Protein AF-A0A9D1TI22-F1 (afdb_monomer)

Mean predicted aligned error: 14.01 Å

Structure (mmCIF, N/CA/C/O backbone):
data_AF-A0A9D1TI22-F1
#
_entry.id   AF-A0A9D1TI22-F1
#
loop_
_atom_site.group_PDB
_atom_site.id
_atom_site.type_symbol
_atom_site.label_atom_id
_atom_site.label_alt_id
_atom_site.label_comp_id
_atom_site.label_asym_id
_atom_site.label_entity_id
_atom_site.label_seq_id
_atom_site.pdbx_PDB_ins_code
_atom_site.Cartn_x
_atom_site.Cartn_y
_atom_site.Cartn_z
_atom_site.occupancy
_atom_site.B_iso_or_equiv
_atom_site.auth_seq_id
_atom_site.auth_comp_id
_atom_site.auth_asym_id
_atom_site.auth_atom_id
_atom_site.pdbx_PDB_model_num
ATOM 1 N N . MET A 1 1 ? 11.996 44.081 -54.084 1.00 38.28 1 MET A N 1
ATOM 2 C CA . MET A 1 1 ? 12.222 42.680 -54.513 1.00 38.28 1 MET A CA 1
ATOM 3 C C . MET A 1 1 ? 13.025 41.945 -53.434 1.00 38.28 1 MET A C 1
ATOM 5 O O . MET A 1 1 ? 14.246 42.019 -53.449 1.00 38.28 1 MET A O 1
ATOM 9 N N . SER A 1 2 ? 12.374 41.296 -52.460 1.00 44.53 2 SER A N 1
ATOM 10 C CA . SER A 1 2 ? 13.060 40.531 -51.398 1.00 44.53 2 SER A CA 1
ATOM 11 C C . SER A 1 2 ? 13.063 39.041 -51.754 1.00 44.53 2 SER A C 1
ATOM 13 O O . SER A 1 2 ? 12.000 38.440 -51.900 1.00 44.53 2 SER A O 1
ATOM 15 N N . LYS A 1 3 ? 14.245 38.444 -51.963 1.00 48.47 3 LYS A N 1
ATOM 16 C CA . LYS A 1 3 ? 14.389 37.019 -52.307 1.00 48.47 3 LYS A CA 1
ATOM 17 C C . LYS A 1 3 ? 14.458 36.180 -51.024 1.00 48.47 3 LYS A C 1
ATOM 19 O O . LYS A 1 3 ? 15.442 36.231 -50.292 1.00 48.47 3 LYS A O 1
ATOM 24 N N . SER A 1 4 ? 13.411 35.392 -50.777 1.00 50.28 4 SER A N 1
ATOM 25 C CA . SER A 1 4 ? 13.316 34.430 -49.669 1.00 50.28 4 SER A CA 1
ATOM 26 C C . SER A 1 4 ? 14.373 33.318 -49.784 1.00 50.28 4 SER A C 1
ATOM 28 O O . SER A 1 4 ? 14.480 32.636 -50.806 1.00 50.28 4 SER A O 1
ATOM 30 N N . LYS A 1 5 ? 15.165 33.129 -48.721 1.00 56.12 5 LYS A N 1
ATOM 31 C CA . LYS A 1 5 ? 16.212 32.100 -48.609 1.00 56.12 5 LYS A CA 1
ATOM 32 C C . LYS A 1 5 ? 15.559 30.770 -48.201 1.00 56.12 5 LYS A C 1
ATOM 34 O O . LYS A 1 5 ? 15.267 30.552 -47.027 1.00 56.12 5 LYS A O 1
ATOM 39 N N . LYS A 1 6 ? 15.321 29.866 -49.161 1.00 55.66 6 LYS A N 1
ATOM 40 C CA . LYS A 1 6 ? 14.834 28.500 -48.879 1.00 55.66 6 LYS A CA 1
ATOM 41 C C . LYS A 1 6 ? 15.849 27.755 -47.998 1.00 55.66 6 LYS A C 1
ATOM 43 O O . LYS A 1 6 ? 16.982 27.516 -48.417 1.00 55.66 6 LYS A O 1
ATOM 48 N N . ARG A 1 7 ? 15.448 27.387 -46.776 1.00 54.69 7 ARG A N 1
ATOM 49 C CA . ARG A 1 7 ? 16.227 26.520 -45.877 1.00 54.69 7 ARG A CA 1
ATOM 50 C C . ARG A 1 7 ? 16.287 25.113 -46.484 1.00 54.69 7 ARG A C 1
ATOM 52 O O . ARG A 1 7 ? 15.255 24.476 -46.662 1.00 54.69 7 ARG A O 1
ATOM 59 N N . LYS A 1 8 ? 17.490 24.641 -46.829 1.00 52.75 8 LYS A N 1
ATOM 60 C CA . LYS A 1 8 ? 17.720 23.259 -47.275 1.00 52.75 8 LYS A CA 1
ATOM 61 C C . LYS A 1 8 ? 17.555 22.329 -46.068 1.00 52.75 8 LYS A C 1
ATOM 63 O O . LYS A 1 8 ? 18.354 22.401 -45.136 1.00 52.75 8 LYS A O 1
ATOM 68 N N . PHE A 1 9 ? 16.529 21.482 -46.073 1.00 50.22 9 PHE A N 1
ATOM 69 C CA . PHE A 1 9 ? 16.401 20.398 -45.101 1.00 50.22 9 PHE A CA 1
ATOM 70 C C . PHE A 1 9 ? 17.563 19.418 -45.309 1.00 50.22 9 PHE A C 1
ATOM 72 O O . PHE A 1 9 ? 17.747 18.887 -46.403 1.00 50.22 9 PHE A O 1
ATOM 79 N N . LYS A 1 10 ? 18.390 19.214 -44.278 1.00 52.91 10 LYS A N 1
ATOM 80 C CA . LYS A 1 10 ? 19.434 18.184 -44.298 1.00 52.91 10 LYS A CA 1
ATOM 81 C C . LYS A 1 10 ? 18.750 16.818 -44.252 1.00 52.91 10 LYS A C 1
ATOM 83 O O . LYS A 1 10 ? 18.241 16.424 -43.204 1.00 52.91 10 LYS A O 1
ATOM 88 N N . HIS A 1 11 ? 18.750 16.096 -45.368 1.00 50.62 11 HIS A N 1
ATOM 89 C CA . HIS A 1 11 ? 18.390 14.683 -45.370 1.00 50.62 11 HIS A CA 1
ATOM 90 C C . HIS A 1 11 ? 19.382 13.933 -44.475 1.00 50.62 11 HIS A C 1
ATOM 92 O O . HIS A 1 11 ? 20.588 13.967 -44.714 1.00 50.62 11 HIS A O 1
ATOM 98 N N . HIS A 1 12 ? 18.876 13.317 -43.408 1.00 54.97 12 HIS A N 1
ATOM 99 C CA . HIS A 1 12 ? 19.665 12.483 -42.506 1.00 54.97 12 HIS A CA 1
ATOM 100 C C . HIS A 1 12 ? 19.922 11.146 -43.209 1.00 54.97 12 HIS A C 1
ATOM 102 O O . HIS A 1 12 ? 19.223 10.164 -42.983 1.00 54.97 12 HIS A O 1
ATOM 108 N N . GLY A 1 13 ? 20.864 11.147 -44.151 1.00 58.78 13 GLY A N 1
ATOM 109 C CA . GLY A 1 13 ? 21.364 9.925 -44.769 1.00 58.78 13 GLY A CA 1
ATOM 110 C C . GLY A 1 13 ? 22.141 9.080 -43.759 1.00 58.78 13 GLY A C 1
ATOM 111 O O . GLY A 1 13 ? 22.685 9.602 -42.783 1.00 58.78 13 GLY A O 1
ATOM 112 N N . ARG A 1 14 ? 22.176 7.769 -44.012 1.00 55.81 14 ARG A N 1
ATOM 113 C CA . ARG A 1 14 ? 22.908 6.759 -43.239 1.00 55.81 14 ARG A CA 1
ATOM 114 C C . ARG A 1 14 ? 24.336 7.237 -42.937 1.00 55.81 14 ARG A C 1
ATOM 116 O O . ARG A 1 14 ? 25.042 7.662 -43.850 1.00 55.81 14 ARG A O 1
ATOM 123 N N . SER A 1 15 ? 24.768 7.188 -41.675 1.00 60.03 15 SER A N 1
ATOM 124 C CA . SER A 1 15 ? 26.157 7.521 -41.335 1.00 60.03 15 SER A CA 1
ATOM 125 C C . SER A 1 15 ? 27.091 6.451 -41.908 1.00 60.03 15 SER A C 1
ATOM 127 O O . SER A 1 15 ? 26.744 5.271 -41.939 1.00 60.03 15 SER A O 1
ATOM 129 N N . ALA A 1 16 ? 28.284 6.849 -42.355 1.00 61.47 16 ALA A N 1
ATOM 130 C CA . ALA A 1 16 ? 29.216 6.002 -43.111 1.00 61.47 16 ALA A CA 1
ATOM 131 C C . ALA A 1 16 ? 29.723 4.732 -42.380 1.00 61.47 16 ALA A C 1
ATOM 133 O O . ALA A 1 16 ? 30.497 3.974 -42.953 1.00 61.47 16 ALA A O 1
ATOM 134 N N . ARG A 1 17 ? 29.305 4.490 -41.128 1.00 66.75 17 ARG A N 1
ATOM 135 C CA . ARG A 1 17 ? 29.657 3.308 -40.318 1.00 66.75 17 ARG A CA 1
ATOM 136 C C . ARG A 1 17 ? 28.471 2.428 -39.908 1.00 66.75 17 ARG A C 1
ATOM 138 O O . ARG A 1 17 ? 28.694 1.438 -39.229 1.00 66.75 17 ARG A O 1
ATOM 145 N N . MET A 1 18 ? 27.234 2.779 -40.260 1.00 68.19 18 MET A N 1
ATOM 146 C CA . MET A 1 18 ? 26.046 2.071 -39.769 1.00 68.19 18 MET A CA 1
ATOM 147 C C . MET A 1 18 ? 25.454 1.186 -40.870 1.00 68.19 18 MET A C 1
ATOM 149 O O . MET A 1 18 ? 25.014 1.686 -41.905 1.00 68.19 18 MET A O 1
ATOM 153 N N . THR A 1 19 ? 25.429 -0.127 -40.663 1.00 81.00 19 THR A N 1
ATOM 154 C CA . THR A 1 19 ? 24.984 -1.113 -41.661 1.00 81.00 19 THR A CA 1
ATOM 155 C C . THR A 1 19 ? 23.459 -1.126 -41.806 1.00 81.00 19 THR A C 1
ATOM 157 O O . THR A 1 19 ? 22.743 -0.687 -40.903 1.00 81.00 19 THR A O 1
ATOM 160 N N . LEU A 1 20 ? 22.958 -1.635 -42.949 1.00 78.12 20 LEU A N 1
ATOM 161 C CA . LEU A 1 20 ? 21.654 -2.323 -43.115 1.00 78.12 20 LEU A CA 1
ATOM 162 C C . LEU A 1 20 ? 20.869 -2.555 -41.815 1.00 78.12 20 LEU A C 1
ATOM 164 O O . LEU A 1 20 ? 1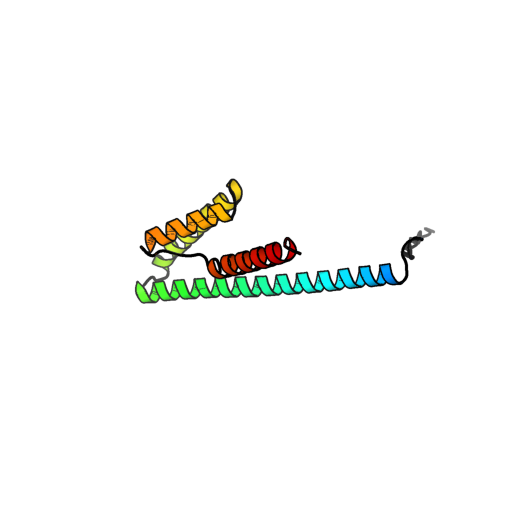9.912 -1.883 -41.423 1.00 78.12 20 LEU A O 1
ATOM 168 N N . MET A 1 21 ? 21.414 -3.565 -41.158 1.00 79.94 21 MET A N 1
ATOM 169 C CA . MET A 1 21 ? 20.890 -4.247 -40.001 1.00 79.94 21 MET A CA 1
ATOM 170 C C . MET A 1 21 ? 20.943 -3.367 -38.763 1.00 79.94 21 MET A C 1
ATOM 172 O O . MET A 1 21 ? 19.966 -3.325 -38.036 1.00 79.94 21 MET A O 1
ATOM 176 N N . ASP A 1 22 ? 22.002 -2.580 -38.572 1.00 79.56 22 ASP A N 1
ATOM 177 C CA . ASP A 1 22 ? 22.134 -1.701 -37.405 1.00 79.56 22 ASP A CA 1
ATOM 178 C C . ASP A 1 22 ? 20.998 -0.669 -37.341 1.00 79.56 22 ASP A C 1
ATOM 180 O O . ASP A 1 22 ? 20.485 -0.354 -36.266 1.00 79.56 22 ASP A O 1
ATOM 184 N N . GLU A 1 23 ? 20.565 -0.150 -38.495 1.00 77.44 23 GLU A N 1
ATOM 185 C CA . GLU A 1 23 ? 19.446 0.796 -38.568 1.00 77.44 23 GLU A CA 1
ATOM 186 C C . GLU A 1 23 ? 18.106 0.121 -38.252 1.00 77.44 23 GLU A C 1
ATOM 188 O O . GLU A 1 23 ? 17.290 0.685 -37.520 1.00 77.44 23 GLU A O 1
ATOM 193 N N . LEU A 1 24 ? 17.890 -1.094 -38.763 1.00 82.06 24 LEU A N 1
ATOM 194 C CA .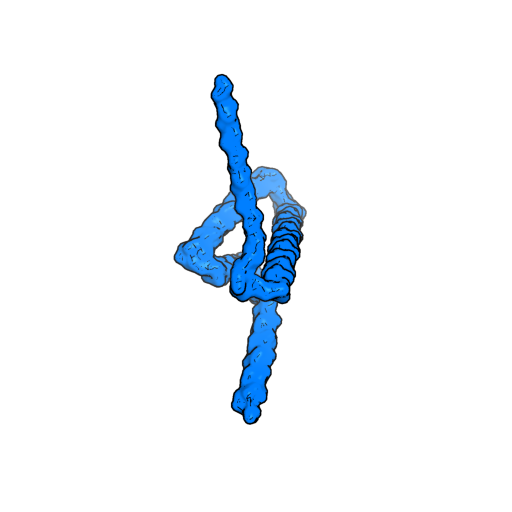 LEU A 1 24 ? 16.687 -1.873 -38.470 1.00 82.06 24 LEU A CA 1
ATOM 195 C C . LEU A 1 24 ? 16.638 -2.286 -36.996 1.00 82.06 24 LEU A C 1
ATOM 197 O O . LEU A 1 24 ? 15.599 -2.125 -36.360 1.00 82.06 24 LEU A O 1
ATOM 201 N N . THR A 1 25 ? 17.763 -2.721 -36.428 1.00 83.38 25 THR A N 1
ATOM 202 C CA . THR A 1 25 ? 17.900 -3.052 -35.006 1.00 83.38 25 THR A CA 1
ATOM 203 C C . THR A 1 25 ? 17.612 -1.834 -34.138 1.00 83.38 25 THR A C 1
ATOM 205 O O . THR A 1 25 ? 16.818 -1.921 -33.206 1.00 83.38 25 THR A O 1
ATOM 208 N N . LYS A 1 26 ? 18.158 -0.659 -34.480 1.00 76.81 26 LYS A N 1
ATOM 209 C CA . LYS A 1 26 ? 17.861 0.583 -33.755 1.00 76.81 26 LYS A CA 1
ATOM 210 C C . LYS A 1 26 ? 16.376 0.944 -33.812 1.00 76.81 26 LYS A C 1
ATOM 212 O O . LYS A 1 26 ? 15.812 1.334 -32.795 1.00 76.81 26 LYS A O 1
ATOM 217 N N . ARG A 1 27 ? 15.727 0.812 -34.974 1.00 79.75 27 ARG A N 1
ATOM 218 C CA . ARG A 1 27 ? 14.281 1.062 -35.106 1.00 79.75 27 ARG A CA 1
ATOM 219 C C . ARG A 1 27 ? 13.465 0.073 -34.279 1.00 79.75 27 ARG A C 1
ATOM 221 O O . ARG A 1 27 ? 12.560 0.500 -33.574 1.00 79.75 27 ARG A O 1
ATOM 228 N N . LYS A 1 28 ? 13.811 -1.216 -34.322 1.00 83.81 28 LYS A N 1
ATOM 229 C CA . LYS A 1 28 ? 13.159 -2.264 -33.529 1.00 83.81 28 LYS A CA 1
ATOM 230 C C . LYS A 1 28 ? 13.253 -1.971 -32.030 1.00 83.81 28 LYS A C 1
ATOM 232 O O . LYS A 1 28 ? 12.230 -1.967 -31.363 1.00 83.81 28 LYS A O 1
ATOM 237 N N . LEU A 1 29 ? 14.440 -1.613 -31.535 1.00 82.19 29 LEU A N 1
ATOM 238 C CA . LEU A 1 29 ? 14.648 -1.229 -30.133 1.00 82.19 29 LEU A CA 1
ATOM 239 C C . LEU A 1 29 ? 13.809 -0.010 -29.723 1.00 82.19 29 LEU A C 1
ATOM 241 O O . LEU A 1 29 ? 13.289 0.033 -28.613 1.00 82.19 29 LEU A O 1
ATOM 245 N N . VAL A 1 30 ? 13.650 0.975 -30.615 1.00 79.88 30 VAL A N 1
ATOM 246 C CA . VAL A 1 30 ? 12.779 2.135 -30.360 1.00 79.88 30 VAL A CA 1
ATOM 247 C C . VAL A 1 30 ? 11.315 1.708 -30.270 1.00 79.88 30 VAL A C 1
ATOM 249 O O . VAL A 1 30 ? 10.636 2.123 -29.338 1.00 79.88 30 VAL A O 1
ATOM 252 N N . TYR A 1 31 ? 10.830 0.870 -31.191 1.00 79.31 31 TYR A N 1
ATOM 253 C CA . TYR A 1 31 ? 9.456 0.360 -31.137 1.00 79.31 31 TYR A CA 1
ATOM 254 C C . TYR A 1 31 ? 9.199 -0.467 -29.875 1.00 79.31 31 TYR A C 1
ATOM 256 O O . TYR A 1 31 ? 8.232 -0.193 -29.173 1.00 79.31 31 TYR A O 1
ATOM 264 N N . GLU A 1 32 ? 10.092 -1.399 -29.542 1.00 79.56 32 GLU A N 1
ATOM 265 C CA . GLU A 1 32 ? 10.008 -2.200 -28.315 1.00 79.56 32 GLU A CA 1
ATOM 266 C C . GLU A 1 32 ? 10.041 -1.315 -27.057 1.00 79.56 32 GLU A C 1
ATOM 268 O O . GLU A 1 32 ? 9.315 -1.566 -26.100 1.00 79.56 32 GLU A O 1
ATOM 273 N N . GLY A 1 33 ? 10.846 -0.246 -27.052 1.00 69.88 33 GLY A N 1
ATOM 274 C CA . GLY A 1 33 ? 10.873 0.730 -25.960 1.00 69.88 33 GLY A CA 1
ATOM 275 C C . GLY A 1 33 ? 9.569 1.527 -25.828 1.00 69.88 33 GLY A C 1
ATOM 276 O O . GLY A 1 33 ? 9.081 1.745 -24.719 1.00 69.88 33 GLY A O 1
ATOM 277 N N . VAL A 1 34 ? 8.962 1.933 -26.946 1.00 78.94 34 VAL A N 1
ATOM 278 C CA . VAL A 1 34 ? 7.660 2.627 -26.954 1.00 78.94 34 VAL A CA 1
ATOM 279 C C . VAL A 1 34 ? 6.534 1.694 -26.506 1.00 78.94 34 VAL A C 1
ATOM 281 O O . VAL A 1 34 ? 5.649 2.106 -25.757 1.00 78.94 34 VAL A O 1
ATOM 284 N N . GLU A 1 35 ? 6.572 0.432 -26.922 1.00 76.50 35 GLU A N 1
ATOM 285 C CA . GLU A 1 35 ? 5.594 -0.574 -26.514 1.00 76.50 35 GLU A CA 1
ATOM 286 C C . GLU A 1 35 ? 5.686 -0.854 -25.010 1.00 76.50 35 GLU A C 1
ATOM 288 O O . GLU A 1 35 ? 4.682 -0.714 -24.314 1.00 76.50 35 GLU A O 1
ATOM 293 N N . LYS A 1 36 ? 6.893 -1.119 -24.488 1.00 76.56 36 LYS A N 1
ATOM 294 C CA . LYS A 1 36 ? 7.136 -1.343 -23.051 1.00 76.56 36 LYS A CA 1
ATOM 295 C C . LYS A 1 36 ? 6.697 -0.157 -22.190 1.00 76.56 36 LYS A C 1
ATOM 297 O O . LYS A 1 36 ? 5.969 -0.326 -21.219 1.00 76.56 36 LYS A O 1
ATOM 302 N N . THR A 1 37 ? 7.055 1.067 -22.578 1.00 72.25 37 THR A N 1
ATOM 303 C CA . THR A 1 37 ? 6.614 2.267 -21.842 1.00 72.25 37 THR A CA 1
ATOM 304 C C . THR A 1 37 ? 5.096 2.446 -21.877 1.00 72.25 37 THR A C 1
ATOM 306 O O . THR A 1 37 ? 4.496 2.818 -20.870 1.00 72.25 37 THR A O 1
ATOM 309 N N . SER A 1 38 ? 4.448 2.136 -23.003 1.00 71.06 38 SER A N 1
ATOM 310 C CA . SER A 1 38 ? 2.986 2.176 -23.110 1.00 71.06 38 SER A CA 1
ATOM 311 C C . SER A 1 38 ? 2.323 1.126 -22.216 1.00 71.06 38 SER A C 1
ATOM 313 O O . SER A 1 38 ? 1.329 1.429 -21.549 1.00 71.06 38 SER A O 1
ATOM 315 N N . THR A 1 39 ? 2.875 -0.091 -22.157 1.00 81.06 39 THR A N 1
ATOM 316 C CA . THR A 1 39 ? 2.386 -1.139 -21.253 1.00 81.06 39 THR A CA 1
ATOM 317 C C . THR A 1 39 ? 2.585 -0.760 -19.791 1.00 81.06 39 THR A C 1
ATOM 319 O O . THR A 1 39 ? 1.653 -0.925 -19.007 1.00 81.06 39 THR A O 1
ATOM 322 N N . ASP A 1 40 ? 3.724 -0.168 -19.430 1.00 84.12 40 ASP A N 1
ATOM 323 C CA . ASP A 1 40 ? 4.013 0.262 -18.058 1.00 84.12 40 ASP A CA 1
ATOM 324 C C . ASP A 1 40 ? 3.059 1.373 -17.605 1.00 84.12 40 ASP A C 1
ATOM 326 O O . ASP A 1 40 ? 2.503 1.318 -16.506 1.00 84.12 40 ASP A O 1
ATOM 330 N N . ILE A 1 41 ? 2.788 2.354 -18.473 1.00 83.56 41 ILE A N 1
ATOM 331 C CA . ILE A 1 41 ? 1.802 3.411 -18.205 1.00 83.56 41 ILE A CA 1
ATOM 332 C C . ILE A 1 41 ? 0.407 2.805 -18.017 1.00 83.56 41 ILE A C 1
ATOM 334 O O . ILE A 1 41 ? -0.302 3.157 -17.071 1.00 83.56 41 ILE A O 1
ATOM 338 N N . ALA A 1 42 ? 0.005 1.878 -18.889 1.00 84.81 42 ALA A N 1
ATOM 339 C CA . ALA A 1 42 ? -1.291 1.216 -18.784 1.00 84.81 42 ALA A CA 1
ATOM 340 C C . ALA A 1 42 ? -1.417 0.394 -17.490 1.00 84.81 42 ALA A C 1
ATOM 342 O O . ALA A 1 42 ? -2.479 0.400 -16.862 1.00 84.81 42 ALA A O 1
ATOM 343 N N . LEU A 1 43 ? -0.348 -0.290 -17.072 1.00 84.25 43 LEU A N 1
ATOM 344 C CA . LEU A 1 43 ? -0.289 -1.018 -15.805 1.00 84.25 43 LEU A CA 1
ATOM 345 C C . LEU A 1 43 ? -0.393 -0.069 -14.613 1.00 84.25 43 LEU A C 1
ATOM 347 O O . LEU A 1 43 ? -1.226 -0.298 -13.737 1.00 84.25 43 LEU A O 1
ATOM 351 N N . LYS A 1 44 ? 0.355 1.038 -14.615 1.00 84.62 44 LYS A N 1
ATOM 352 C CA . LYS A 1 44 ? 0.278 2.056 -13.564 1.00 84.62 44 LYS A CA 1
ATOM 353 C C . LYS A 1 44 ? -1.141 2.603 -13.403 1.00 84.62 44 LYS A C 1
ATOM 355 O O . LYS A 1 44 ? -1.672 2.599 -12.300 1.00 84.62 44 LYS A O 1
ATOM 360 N N . ILE A 1 45 ? -1.808 2.963 -14.503 1.00 84.81 45 ILE A N 1
ATOM 361 C CA . ILE A 1 45 ? -3.203 3.442 -14.474 1.00 84.81 45 ILE A CA 1
ATOM 362 C C . ILE A 1 45 ? -4.150 2.386 -13.884 1.00 84.81 45 ILE A C 1
ATOM 364 O O . ILE A 1 45 ? -5.084 2.724 -13.152 1.00 84.81 45 ILE A O 1
ATOM 368 N N . LYS A 1 46 ? -3.944 1.101 -14.203 1.00 85.69 46 LYS A N 1
ATOM 369 C CA . LYS A 1 46 ? -4.747 0.008 -13.632 1.00 85.69 46 LYS A CA 1
ATOM 370 C 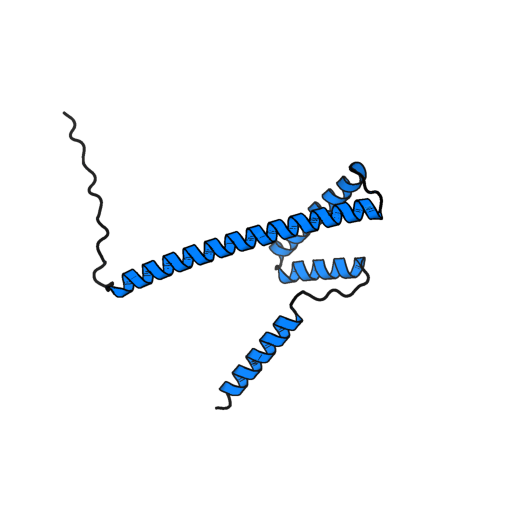C . LYS A 1 46 ? -4.529 -0.120 -12.125 1.00 85.69 46 LYS A C 1
ATOM 372 O O . LYS A 1 46 ? -5.514 -0.256 -11.402 1.00 85.69 46 LYS A O 1
ATOM 377 N N . ILE A 1 47 ? -3.279 -0.048 -11.671 1.00 85.25 47 ILE A N 1
ATOM 378 C CA . ILE A 1 47 ? -2.917 -0.101 -10.249 1.00 85.25 47 ILE A CA 1
ATOM 379 C C . ILE A 1 47 ? -3.524 1.093 -9.509 1.00 85.25 47 ILE A C 1
ATOM 381 O O . ILE A 1 47 ? -4.243 0.895 -8.534 1.00 85.25 47 ILE A O 1
ATOM 385 N N . ASP A 1 48 ? -3.358 2.311 -10.027 1.00 88.19 48 ASP A N 1
ATOM 386 C CA . ASP A 1 48 ? -3.916 3.529 -9.429 1.00 88.19 48 ASP A CA 1
ATOM 387 C C . ASP A 1 48 ? -5.446 3.451 -9.316 1.00 88.19 48 ASP A C 1
ATOM 389 O O . ASP A 1 48 ? -6.024 3.779 -8.278 1.00 88.19 48 ASP A O 1
ATOM 393 N N . ARG A 1 49 ? -6.121 2.934 -10.352 1.00 87.94 49 ARG A N 1
ATOM 394 C CA . ARG A 1 49 ? -7.572 2.698 -10.323 1.00 87.94 49 ARG A CA 1
ATOM 395 C C . ARG A 1 49 ? -7.963 1.653 -9.278 1.00 87.94 49 ARG A C 1
ATOM 397 O O . ARG A 1 49 ? -9.003 1.800 -8.637 1.00 87.94 49 ARG A O 1
ATOM 404 N N . SER A 1 50 ? -7.177 0.590 -9.129 1.00 89.12 50 SER A N 1
ATOM 405 C CA . SER A 1 50 ? -7.405 -0.432 -8.103 1.00 89.12 50 SER A CA 1
ATOM 406 C C . SER A 1 50 ? -7.263 0.161 -6.699 1.00 89.12 50 SER A C 1
ATOM 408 O O . SER A 1 50 ? -8.156 -0.003 -5.870 1.00 89.12 50 SER A O 1
ATOM 410 N N . ASN A 1 51 ? -6.210 0.947 -6.466 1.00 87.94 51 ASN A N 1
ATOM 411 C CA . ASN A 1 51 ? -5.952 1.625 -5.195 1.00 87.94 51 ASN A CA 1
ATOM 412 C C . ASN A 1 51 ? -7.062 2.626 -4.846 1.00 87.94 51 ASN A C 1
ATOM 414 O O . ASN A 1 51 ? -7.543 2.657 -3.714 1.00 87.94 51 ASN A O 1
ATOM 418 N N . GLN A 1 52 ? -7.536 3.398 -5.829 1.00 89.25 52 GLN A N 1
ATOM 419 C CA . GLN A 1 52 ? -8.664 4.313 -5.644 1.00 89.25 52 GLN A CA 1
ATOM 420 C C . GLN A 1 52 ? -9.937 3.569 -5.214 1.00 89.25 52 GLN A C 1
ATOM 422 O O . GLN A 1 52 ? -10.627 4.006 -4.294 1.00 89.25 52 GLN A O 1
ATOM 427 N N . LYS A 1 53 ? -10.236 2.426 -5.845 1.00 93.12 53 LYS A N 1
ATOM 428 C CA . LYS A 1 53 ? -11.378 1.585 -5.459 1.00 93.12 53 LYS A CA 1
ATOM 429 C C . LYS A 1 53 ? -11.224 1.020 -4.050 1.00 93.12 53 LYS A C 1
ATOM 431 O O . LYS A 1 53 ? -12.194 1.040 -3.300 1.00 93.12 53 LYS A O 1
ATOM 436 N N . ALA A 1 54 ? -10.032 0.550 -3.683 1.00 91.62 54 ALA A N 1
ATOM 437 C CA . ALA A 1 54 ? -9.761 0.048 -2.337 1.00 91.62 54 ALA A CA 1
ATOM 438 C C . ALA A 1 54 ? -10.012 1.130 -1.272 1.00 91.62 54 ALA A C 1
ATOM 440 O O . ALA A 1 54 ? -10.669 0.864 -0.268 1.00 91.62 54 ALA A O 1
ATOM 441 N N . LEU A 1 55 ? -9.587 2.373 -1.531 1.00 90.69 55 LEU A N 1
ATOM 442 C CA . LEU A 1 55 ? -9.855 3.503 -0.639 1.00 90.69 55 LEU A CA 1
ATOM 443 C C . LEU A 1 55 ? -11.357 3.798 -0.505 1.00 90.69 55 LEU A C 1
ATOM 445 O O . LEU A 1 55 ? -11.842 4.039 0.599 1.00 90.69 55 LEU A O 1
ATOM 449 N N . TRP A 1 56 ? -12.109 3.771 -1.609 1.00 92.31 56 TRP A N 1
ATOM 450 C CA . TRP A 1 56 ? -13.563 3.955 -1.561 1.00 92.31 56 TRP A CA 1
ATOM 451 C C . TRP A 1 56 ? -14.257 2.860 -0.754 1.00 92.31 56 TRP A C 1
ATOM 453 O O . TRP A 1 56 ? -15.112 3.170 0.072 1.00 92.31 56 TRP A O 1
ATOM 463 N N . LEU A 1 57 ? -13.859 1.600 -0.947 1.00 94.19 57 LEU A N 1
ATOM 464 C CA . LEU A 1 57 ? -14.388 0.471 -0.182 1.00 94.19 57 LEU A CA 1
ATOM 465 C C . LEU A 1 57 ? -14.091 0.616 1.313 1.00 94.19 57 LEU A C 1
ATOM 467 O O . LEU A 1 57 ? -14.981 0.386 2.125 1.00 94.19 57 LEU A O 1
ATOM 471 N N . ALA A 1 58 ? -12.889 1.066 1.682 1.00 91.12 58 ALA A N 1
ATOM 472 C CA . ALA A 1 58 ? -12.542 1.329 3.076 1.00 91.12 58 ALA A CA 1
ATOM 473 C C . ALA A 1 58 ? -13.437 2.414 3.702 1.00 91.12 58 ALA A C 1
ATOM 475 O O . ALA A 1 58 ? -13.912 2.247 4.822 1.00 91.12 58 ALA A O 1
ATOM 476 N N . ILE A 1 59 ? -13.722 3.504 2.980 1.00 90.94 59 ILE A N 1
ATOM 477 C CA . ILE A 1 59 ? -14.610 4.572 3.471 1.00 90.94 59 ILE A CA 1
ATOM 478 C C . ILE A 1 59 ? -16.043 4.060 3.665 1.00 90.94 59 ILE A C 1
ATOM 480 O O . ILE A 1 59 ? -16.669 4.389 4.672 1.00 90.94 59 ILE A O 1
ATOM 484 N N . VAL A 1 60 ? -16.556 3.250 2.733 1.00 92.62 60 VAL A N 1
ATOM 485 C CA . VAL A 1 60 ? -17.883 2.626 2.864 1.00 92.62 60 VAL A CA 1
ATOM 486 C C . VAL A 1 60 ? -17.910 1.676 4.062 1.00 92.62 60 VAL A C 1
ATOM 488 O O . VAL A 1 60 ? -18.790 1.803 4.902 1.00 92.62 60 VAL A O 1
ATOM 491 N N . ALA A 1 61 ? -16.899 0.820 4.226 1.00 92.69 61 ALA A N 1
ATOM 492 C CA . ALA A 1 61 ? -16.801 -0.083 5.373 1.00 92.69 61 ALA A CA 1
ATOM 493 C C . ALA A 1 61 ? -16.753 0.671 6.716 1.00 92.69 61 ALA A C 1
ATOM 495 O O . ALA A 1 61 ? -17.393 0.265 7.682 1.00 92.69 61 ALA A O 1
ATOM 496 N N . VAL A 1 62 ? -16.040 1.801 6.781 1.00 90.50 62 VAL A N 1
ATOM 497 C CA . VAL A 1 62 ? -16.010 2.670 7.970 1.00 90.50 62 VAL A CA 1
ATOM 498 C C . VAL A 1 62 ? -17.375 3.322 8.224 1.00 90.50 62 VAL A C 1
ATOM 500 O O . VAL A 1 62 ? -17.780 3.474 9.380 1.00 90.50 62 VAL A O 1
ATOM 503 N N . ASN A 1 63 ? -18.103 3.703 7.169 1.00 92.81 63 ASN A N 1
ATOM 504 C CA . ASN A 1 63 ? -19.473 4.196 7.297 1.00 92.81 63 ASN A CA 1
ATOM 505 C C . ASN A 1 63 ? -20.411 3.111 7.843 1.00 92.81 63 ASN A C 1
ATOM 507 O O . ASN A 1 63 ? -21.123 3.387 8.803 1.00 92.81 63 ASN A O 1
ATOM 511 N N . ASP A 1 64 ? -20.351 1.899 7.298 1.00 92.31 64 ASP A N 1
ATOM 512 C CA . ASP A 1 64 ? -21.214 0.785 7.695 1.00 92.31 64 ASP A CA 1
ATOM 513 C C . ASP A 1 64 ? -20.915 0.301 9.125 1.00 92.31 64 ASP A C 1
ATOM 515 O O . ASP A 1 64 ? -21.83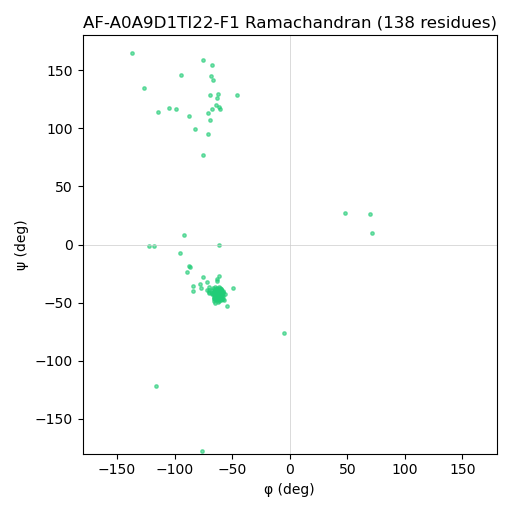4 0.055 9.902 1.00 92.31 64 ASP A O 1
ATOM 519 N N . ALA A 1 65 ? -19.636 0.211 9.509 1.00 92.56 65 ALA A N 1
ATOM 520 C CA . ALA A 1 65 ? -19.227 -0.291 10.823 1.00 92.56 65 ALA A CA 1
ATOM 521 C C . ALA A 1 65 ? -19.421 0.727 11.961 1.00 92.56 65 ALA A C 1
ATOM 523 O O . ALA A 1 65 ? -19.774 0.348 13.077 1.00 92.56 65 ALA A O 1
ATOM 524 N N . TYR A 1 66 ? -19.178 2.018 11.703 1.00 89.94 66 TYR A N 1
ATOM 525 C CA . TYR A 1 66 ? -19.134 3.051 12.751 1.00 89.94 66 TYR A CA 1
ATOM 526 C C . TYR A 1 66 ? -20.128 4.205 12.548 1.00 89.94 66 TYR A C 1
ATOM 528 O O . TYR A 1 66 ? -20.176 5.134 13.361 1.00 89.94 66 TYR A O 1
ATOM 536 N N . GLY A 1 67 ? -20.906 4.203 11.463 1.00 88.94 67 GLY A N 1
ATOM 537 C CA . GLY A 1 67 ? -21.869 5.262 11.145 1.00 88.94 67 GLY A CA 1
ATOM 538 C C . GLY A 1 67 ? -21.217 6.592 10.751 1.00 88.94 67 GLY A C 1
ATOM 539 O O . GLY A 1 67 ? -21.783 7.666 10.982 1.00 88.94 67 GLY A O 1
ATOM 540 N N . PHE A 1 68 ? -19.990 6.571 10.220 1.00 87.25 68 PHE A N 1
ATOM 541 C CA . PHE A 1 68 ? -19.244 7.791 9.894 1.00 87.25 68 PHE A CA 1
ATOM 542 C C . PHE A 1 68 ? -19.853 8.512 8.686 1.00 87.25 68 PHE A C 1
ATOM 544 O O . PHE A 1 68 ? -19.539 8.214 7.539 1.00 87.25 68 PHE A O 1
ATOM 551 N N . GLY A 1 69 ? -20.718 9.495 8.938 1.00 85.12 69 GLY A N 1
ATOM 552 C CA . GLY A 1 69 ? -21.228 10.402 7.906 1.00 85.12 69 GLY A CA 1
ATOM 553 C C . GLY A 1 69 ? -20.219 11.482 7.484 1.00 85.12 69 GLY A C 1
ATOM 554 O O . GLY A 1 69 ? -19.112 11.584 8.016 1.00 85.12 69 GLY A O 1
ATOM 555 N N . SER A 1 70 ? -20.640 12.370 6.579 1.00 85.94 70 SER A N 1
ATOM 556 C CA . SER A 1 70 ? -19.802 13.430 5.982 1.00 85.94 70 SER A CA 1
ATOM 557 C C . SER A 1 70 ? -19.000 14.274 6.994 1.00 85.94 70 SER A C 1
ATOM 559 O O . SER A 1 70 ? -17.837 14.589 6.758 1.00 85.94 70 SER A O 1
ATOM 561 N N . LYS A 1 71 ? -19.564 14.594 8.166 1.00 87.56 71 LYS A N 1
ATOM 562 C CA . LYS A 1 71 ? -18.853 15.388 9.187 1.00 87.56 71 LYS A CA 1
ATOM 563 C C . LYS A 1 71 ? -17.734 14.614 9.893 1.00 87.56 71 LYS A C 1
ATOM 565 O O . LYS A 1 71 ? -16.741 15.215 10.287 1.00 87.56 71 LYS A O 1
ATOM 570 N N . ARG A 1 72 ? -17.895 13.299 10.072 1.00 87.69 72 ARG A N 1
ATOM 571 C CA . ARG A 1 72 ? -16.930 12.442 10.785 1.00 87.69 72 ARG A CA 1
ATOM 572 C C . ARG A 1 72 ? -15.859 11.869 9.861 1.00 87.69 72 ARG A C 1
ATOM 574 O O . ARG A 1 72 ? -14.763 11.580 10.329 1.00 87.69 72 ARG A O 1
ATOM 581 N N . ILE A 1 73 ? -16.138 11.771 8.560 1.00 90.06 73 ILE A N 1
ATOM 582 C CA . ILE A 1 73 ? -15.143 11.313 7.585 1.00 90.06 73 ILE A CA 1
ATOM 583 C C . ILE A 1 73 ? -14.088 12.382 7.273 1.00 90.06 73 ILE A C 1
ATOM 585 O O . ILE A 1 73 ? -12.949 12.046 6.967 1.00 90.06 73 ILE A O 1
ATOM 589 N N . GLN A 1 74 ? -14.417 13.673 7.392 1.00 89.50 74 GLN A N 1
ATOM 590 C CA . GLN A 1 74 ? -13.470 14.742 7.064 1.00 89.50 74 GLN A CA 1
ATOM 591 C C . GLN A 1 74 ? -12.206 14.731 7.951 1.00 89.50 74 GLN A C 1
ATOM 593 O O . GLN A 1 74 ? -11.106 14.814 7.400 1.00 89.50 74 GLN A O 1
ATOM 598 N N . PRO A 1 75 ? -12.298 14.565 9.288 1.00 90.69 75 PRO A N 1
ATOM 599 C CA . P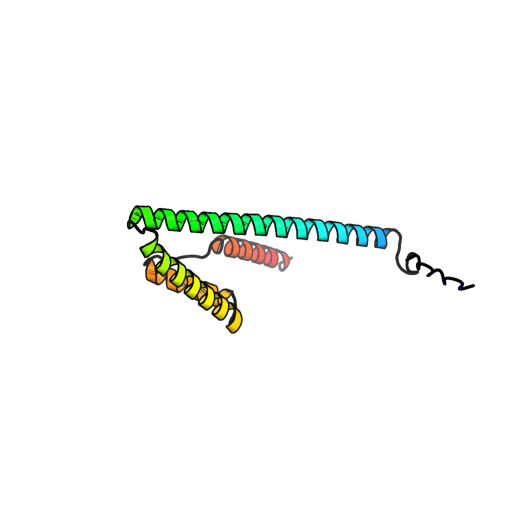RO A 1 75 ? -11.120 14.340 10.126 1.00 90.69 75 PRO A CA 1
ATOM 600 C C . PRO A 1 75 ? -10.299 13.110 9.718 1.00 90.69 75 PRO A C 1
ATOM 602 O O . PRO A 1 75 ? -9.073 13.186 9.701 1.00 90.69 75 PRO A O 1
ATOM 605 N N . PHE A 1 76 ? -10.954 12.005 9.339 1.00 88.44 76 PHE A N 1
ATOM 606 C CA . PHE A 1 76 ? -10.272 10.806 8.840 1.00 88.44 76 PHE A CA 1
ATOM 607 C C . PHE A 1 76 ? -9.477 11.104 7.560 1.00 88.44 76 PHE A C 1
ATOM 609 O O . PHE A 1 76 ? -8.295 10.781 7.492 1.00 88.44 76 PHE A O 1
ATOM 616 N N . ILE A 1 77 ? -10.081 11.797 6.588 1.00 89.56 77 ILE A N 1
ATOM 617 C CA . ILE A 1 77 ? -9.403 12.201 5.345 1.00 89.56 77 ILE A CA 1
ATOM 618 C C . ILE A 1 77 ? -8.208 13.112 5.653 1.00 89.56 77 ILE A C 1
ATOM 620 O O . ILE A 1 77 ? -7.128 12.920 5.098 1.00 89.56 77 ILE A O 1
ATOM 624 N N . ASN A 1 78 ? -8.366 14.080 6.558 1.00 92.56 78 ASN A N 1
ATOM 625 C CA . ASN A 1 78 ? -7.272 14.974 6.945 1.00 92.56 78 ASN A CA 1
ATOM 626 C C . ASN A 1 78 ? -6.114 14.207 7.604 1.00 92.56 78 ASN A C 1
ATOM 628 O O . ASN A 1 78 ? -4.952 14.475 7.299 1.00 92.56 78 ASN A O 1
ATOM 632 N N . SER A 1 79 ? -6.428 13.236 8.467 1.00 93.31 79 SER A N 1
ATOM 633 C CA . SER A 1 79 ? -5.435 12.355 9.087 1.00 93.31 79 SER A CA 1
ATOM 634 C C . SER A 1 79 ? -4.706 11.511 8.037 1.00 93.31 79 SER A C 1
ATOM 636 O O . SER A 1 79 ? -3.477 11.506 7.999 1.00 93.31 79 SER A O 1
ATOM 638 N N . LEU A 1 80 ? -5.442 10.901 7.101 1.00 91.62 80 LEU A N 1
ATOM 639 C CA . LEU A 1 80 ? -4.874 10.126 5.995 1.00 91.62 80 LEU A CA 1
ATOM 640 C C . LEU A 1 80 ? -3.910 10.965 5.141 1.00 91.62 80 LEU A C 1
ATOM 642 O O . LEU A 1 80 ? -2.811 10.515 4.819 1.00 91.62 80 LEU A O 1
ATOM 646 N N . LEU A 1 81 ? -4.283 12.205 4.811 1.00 93.00 81 LEU A N 1
ATOM 647 C CA . LEU A 1 81 ? -3.415 13.128 4.072 1.00 93.00 81 LEU A CA 1
ATOM 648 C C . LEU A 1 81 ? -2.163 13.512 4.868 1.00 93.00 81 LEU A C 1
ATOM 650 O O . LEU A 1 81 ? -1.088 13.644 4.286 1.00 93.00 81 LEU A O 1
ATOM 654 N N . SER A 1 82 ? -2.285 13.699 6.184 1.00 95.12 82 SER A N 1
ATOM 655 C CA . SER A 1 82 ? -1.142 13.995 7.052 1.00 95.12 82 SER A CA 1
ATOM 656 C C . SER A 1 82 ? -0.159 12.825 7.099 1.00 95.12 82 SER A C 1
ATOM 658 O O . SER A 1 82 ? 1.035 13.028 6.895 1.00 95.12 82 SER A O 1
ATOM 660 N N . ILE A 1 83 ? -0.663 11.603 7.294 1.00 93.81 83 ILE A N 1
ATOM 661 C CA . ILE A 1 83 ? 0.146 10.377 7.309 1.00 93.81 83 ILE A CA 1
ATOM 662 C C . ILE A 1 83 ? 0.814 10.163 5.948 1.00 93.81 83 ILE A C 1
ATOM 664 O O . ILE A 1 83 ? 1.998 9.854 5.883 1.00 93.81 83 ILE A O 1
ATOM 668 N N . SER A 1 84 ? 0.089 10.395 4.850 1.00 92.81 84 SER A N 1
ATOM 669 C CA . SER A 1 84 ? 0.651 10.301 3.500 1.00 92.81 84 SER A CA 1
ATOM 670 C C . SER A 1 84 ? 1.805 11.287 3.285 1.00 92.81 84 SER A C 1
ATOM 672 O O . SER A 1 84 ? 2.840 10.910 2.741 1.00 92.81 84 SER A O 1
ATOM 674 N N . LYS A 1 85 ? 1.677 12.534 3.760 1.00 95.19 85 LYS A N 1
ATOM 675 C CA . LYS A 1 85 ? 2.768 13.522 3.708 1.00 95.19 85 LYS A CA 1
ATOM 676 C C . LYS A 1 85 ? 3.966 13.110 4.560 1.00 95.19 85 LYS A C 1
ATOM 678 O O . LYS A 1 85 ? 5.096 13.260 4.109 1.00 95.19 85 LYS A O 1
ATOM 683 N N . GLU A 1 86 ? 3.726 12.604 5.768 1.00 93.75 86 GLU A N 1
ATOM 684 C CA . GLU A 1 86 ? 4.782 12.082 6.643 1.00 93.75 86 GLU A CA 1
ATOM 685 C C . GLU A 1 86 ? 5.526 10.927 5.963 1.00 93.75 86 GLU A C 1
ATOM 687 O O . GLU A 1 86 ? 6.751 10.935 5.920 1.00 93.75 86 GLU A O 1
ATOM 692 N N . TYR A 1 87 ? 4.797 9.992 5.352 1.00 94.31 87 TYR A N 1
ATOM 693 C CA . TYR A 1 87 ? 5.373 8.887 4.590 1.00 94.31 87 TYR A CA 1
ATOM 694 C C . TYR A 1 87 ? 6.227 9.376 3.413 1.00 94.31 87 TYR A C 1
ATOM 696 O O . TYR A 1 87 ? 7.371 8.956 3.271 1.00 94.31 87 TYR A O 1
ATOM 704 N N . GLN A 1 88 ? 5.723 10.317 2.606 1.00 93.31 88 GLN A N 1
ATOM 705 C CA . GLN A 1 88 ? 6.499 10.886 1.495 1.00 93.31 88 GLN A CA 1
ATOM 706 C C . GLN A 1 88 ? 7.766 11.597 1.979 1.00 93.31 88 GLN A C 1
ATOM 708 O O . GLN A 1 88 ? 8.810 11.511 1.334 1.00 93.31 88 GLN A O 1
ATOM 713 N N . LYS A 1 89 ? 7.693 12.268 3.133 1.00 94.81 89 LYS A N 1
ATOM 714 C CA . LYS A 1 89 ? 8.861 12.876 3.762 1.00 94.81 89 LYS A CA 1
ATOM 715 C C . LYS A 1 89 ? 9.866 11.813 4.212 1.00 94.81 89 LYS A C 1
ATOM 717 O O . LYS A 1 89 ? 11.027 11.924 3.852 1.00 94.81 89 LYS A O 1
ATOM 722 N N . MET A 1 90 ? 9.428 10.760 4.908 1.00 92.75 90 MET A N 1
ATOM 723 C CA . MET A 1 90 ? 10.304 9.647 5.311 1.00 92.75 90 MET A CA 1
ATOM 724 C C . MET A 1 90 ? 10.982 8.985 4.109 1.00 92.75 90 MET A C 1
ATOM 726 O O . MET A 1 90 ? 12.176 8.719 4.163 1.00 92.75 90 MET A O 1
ATOM 730 N N . LYS A 1 91 ? 10.241 8.784 3.014 1.00 93.00 91 LYS A N 1
ATOM 731 C CA . LYS A 1 91 ? 10.776 8.248 1.758 1.00 93.00 91 LYS A CA 1
ATOM 732 C C . LYS A 1 91 ? 11.827 9.162 1.115 1.00 93.00 91 LYS A C 1
ATOM 734 O O . LYS A 1 91 ? 12.704 8.671 0.421 1.00 93.00 91 LYS A O 1
ATOM 739 N N . THR A 1 92 ? 11.705 10.478 1.295 1.00 94.06 92 THR A N 1
ATOM 740 C CA . THR A 1 92 ? 12.636 11.463 0.721 1.00 94.06 92 THR A CA 1
ATOM 741 C C . THR A 1 92 ? 13.881 11.658 1.587 1.00 94.06 92 THR A C 1
ATOM 743 O O . THR A 1 92 ? 14.969 11.821 1.046 1.00 94.06 92 THR A O 1
ATOM 746 N N . ASP A 1 93 ? 13.715 11.689 2.912 1.00 94.06 93 ASP A N 1
ATOM 747 C CA . ASP A 1 93 ? 14.797 11.946 3.871 1.00 94.06 93 ASP A CA 1
ATOM 748 C C . ASP A 1 93 ? 15.678 10.705 4.087 1.00 94.06 93 ASP A C 1
ATOM 750 O O . ASP A 1 93 ? 16.885 10.829 4.295 1.00 94.06 93 ASP A O 1
ATOM 754 N N . ASN A 1 94 ? 15.059 9.524 4.034 1.00 90.19 94 ASN A N 1
ATOM 755 C CA . ASN A 1 94 ? 15.711 8.229 4.155 1.00 90.19 94 ASN A CA 1
ATOM 756 C C . ASN A 1 94 ? 15.519 7.488 2.820 1.00 90.19 94 ASN A C 1
ATOM 758 O O . ASN A 1 94 ? 15.856 8.026 1.770 1.00 90.19 94 ASN A O 1
ATOM 762 N N . ASP A 1 95 ? 14.901 6.305 2.854 1.00 87.75 95 ASP A N 1
ATOM 763 C CA . ASP A 1 95 ? 14.694 5.439 1.696 1.00 87.75 95 ASP A CA 1
ATOM 764 C C . ASP A 1 95 ? 13.264 4.862 1.702 1.00 87.75 95 ASP A C 1
ATOM 766 O O . ASP A 1 95 ? 12.569 4.879 2.725 1.00 87.75 95 ASP A O 1
ATOM 770 N N . GLU A 1 96 ? 12.821 4.312 0.567 1.00 86.06 96 GLU A N 1
ATOM 771 C CA . GLU A 1 96 ? 11.490 3.693 0.429 1.00 86.06 96 GLU A CA 1
ATOM 772 C C . GLU A 1 96 ? 11.300 2.501 1.373 1.00 86.06 96 GLU A C 1
ATOM 774 O O . GLU A 1 96 ? 10.310 2.458 2.098 1.00 86.06 96 GLU A O 1
ATOM 779 N N . GLU A 1 97 ? 12.291 1.613 1.461 1.00 88.06 97 GLU A N 1
ATOM 780 C CA . GLU A 1 97 ? 12.258 0.439 2.343 1.00 88.06 97 GLU A CA 1
ATOM 781 C C . GLU A 1 97 ? 12.114 0.833 3.822 1.00 88.06 97 GLU A C 1
ATOM 783 O O . GLU A 1 97 ? 11.337 0.239 4.570 1.00 88.06 97 GLU A O 1
ATOM 788 N N . TYR A 1 98 ? 12.793 1.905 4.244 1.00 89.44 98 TYR A N 1
ATOM 789 C CA . TYR A 1 98 ? 12.649 2.436 5.598 1.00 89.44 98 TYR A CA 1
ATOM 790 C C . TYR A 1 98 ? 11.238 2.986 5.852 1.00 89.44 98 TYR A C 1
ATOM 792 O O . TYR A 1 98 ? 10.655 2.750 6.915 1.00 89.44 98 TYR A O 1
ATOM 800 N N . ALA A 1 99 ? 10.697 3.755 4.904 1.00 90.50 99 ALA A N 1
ATOM 801 C CA . ALA A 1 99 ? 9.369 4.346 5.029 1.00 90.50 99 ALA A CA 1
ATOM 802 C C . ALA A 1 99 ? 8.276 3.267 5.079 1.00 90.50 99 ALA A C 1
ATOM 804 O O . ALA A 1 99 ? 7.345 3.377 5.885 1.00 90.50 99 ALA A O 1
ATOM 805 N N . ASP A 1 100 ? 8.424 2.220 4.268 1.00 89.94 100 ASP A N 1
ATOM 806 C CA . ASP A 1 100 ? 7.539 1.059 4.238 1.00 89.94 100 ASP A CA 1
ATOM 807 C C . ASP A 1 100 ? 7.582 0.294 5.558 1.00 89.94 100 ASP A C 1
ATOM 809 O O . ASP A 1 100 ? 6.531 0.035 6.147 1.00 89.94 100 ASP A O 1
ATOM 813 N N . GLU A 1 101 ? 8.775 0.049 6.107 1.00 89.62 101 GLU A N 1
ATOM 814 C CA . GLU A 1 101 ? 8.912 -0.676 7.370 1.00 89.62 101 GLU A CA 1
ATOM 815 C C . GLU A 1 101 ? 8.311 0.096 8.542 1.00 89.62 101 GLU A C 1
ATOM 817 O O . GLU A 1 101 ? 7.594 -0.460 9.377 1.00 89.62 101 GLU A O 1
ATOM 822 N N . LYS A 1 102 ? 8.505 1.417 8.576 1.00 92.50 102 LYS A N 1
ATOM 823 C CA . LYS A 1 102 ? 7.845 2.266 9.573 1.00 92.50 102 LYS A CA 1
ATOM 824 C C . LYS A 1 102 ? 6.332 2.260 9.435 1.00 92.50 102 LYS A C 1
ATOM 826 O O . LYS A 1 102 ? 5.639 2.277 10.456 1.00 92.50 102 LYS A O 1
ATOM 831 N N . LEU A 1 103 ? 5.814 2.250 8.211 1.00 92.25 103 LEU A N 1
ATOM 832 C CA . LEU A 1 103 ? 4.381 2.155 7.981 1.00 92.25 103 LEU A CA 1
ATOM 833 C C . LEU A 1 103 ? 3.850 0.797 8.451 1.00 92.25 103 LEU A C 1
ATOM 835 O O . LEU A 1 103 ? 2.884 0.772 9.210 1.00 92.25 103 LEU A O 1
ATOM 839 N N . ARG A 1 104 ? 4.516 -0.305 8.089 1.00 92.38 104 ARG A N 1
ATOM 840 C CA . ARG A 1 104 ? 4.177 -1.670 8.515 1.00 92.38 104 ARG A CA 1
ATOM 841 C C . ARG A 1 104 ? 4.102 -1.770 10.034 1.00 92.38 104 ARG A C 1
ATOM 843 O O . ARG A 1 104 ? 3.052 -2.130 10.558 1.00 92.38 104 ARG A O 1
ATOM 850 N N . MET A 1 105 ? 5.150 -1.340 10.741 1.00 91.69 105 MET A N 1
ATOM 851 C CA . MET A 1 105 ? 5.187 -1.332 12.208 1.00 91.69 105 MET A CA 1
ATOM 852 C C . MET A 1 105 ? 4.019 -0.545 12.821 1.00 91.69 105 MET A C 1
ATOM 854 O O . MET A 1 105 ? 3.420 -0.999 13.794 1.00 91.69 105 MET A O 1
ATOM 858 N N . LYS A 1 106 ? 3.670 0.628 12.266 1.00 92.50 106 LYS A N 1
ATOM 859 C CA . LYS A 1 106 ? 2.515 1.412 12.743 1.00 92.50 106 LYS A CA 1
ATOM 860 C C . LYS A 1 106 ? 1.204 0.641 12.560 1.00 92.50 106 LYS A C 1
ATOM 862 O O . LYS A 1 106 ? 0.351 0.692 13.440 1.00 92.50 106 LYS A O 1
ATOM 867 N N . VAL A 1 107 ? 1.026 -0.064 11.441 1.00 91.50 107 VAL A N 1
ATOM 868 C CA . VAL A 1 107 ? -0.191 -0.857 11.204 1.00 91.50 107 VAL A CA 1
ATOM 869 C C . VAL A 1 107 ? -0.241 -2.079 12.128 1.00 91.50 107 VAL A C 1
ATOM 871 O O . VAL A 1 107 ? -1.297 -2.348 12.700 1.00 91.50 107 VAL A O 1
ATOM 874 N N . GLU A 1 108 ? 0.878 -2.771 12.352 1.00 92.94 108 GLU A N 1
ATOM 875 C CA . GLU A 1 108 ? 0.951 -3.886 13.312 1.00 92.94 108 GLU A CA 1
ATOM 876 C C . GLU A 1 108 ? 0.565 -3.438 14.724 1.00 92.94 108 GLU A C 1
ATOM 878 O O . GLU A 1 108 ? -0.239 -4.091 15.380 1.00 92.94 108 GLU A O 1
ATOM 883 N N . GLN A 1 109 ? 1.066 -2.280 15.162 1.00 92.31 109 GLN A N 1
ATOM 884 C CA . GLN A 1 109 ? 0.730 -1.700 16.467 1.00 92.31 109 GLN A CA 1
ATOM 885 C C . GLN A 1 109 ? -0.755 -1.345 16.619 1.00 92.31 109 GLN A C 1
ATOM 887 O O . GLN A 1 109 ? -1.263 -1.333 17.732 1.00 92.31 109 GLN A O 1
ATOM 892 N N . ILE A 1 110 ? -1.447 -1.003 15.528 1.00 91.50 110 ILE A N 1
ATOM 893 C CA . ILE A 1 110 ? -2.877 -0.650 15.558 1.00 91.50 110 ILE A CA 1
ATOM 894 C C . ILE A 1 110 ? -3.758 -1.901 15.507 1.00 91.50 110 ILE A C 1
ATOM 896 O O . ILE A 1 110 ? -4.845 -1.918 16.079 1.00 91.50 110 ILE A O 1
ATOM 900 N N . THR A 1 111 ? -3.325 -2.917 14.764 1.00 89.50 111 THR A N 1
ATOM 901 C CA . THR A 1 111 ? -4.117 -4.124 14.490 1.00 89.50 111 THR A CA 1
ATOM 902 C C . THR A 1 111 ? -3.815 -5.273 15.445 1.00 89.50 111 THR A C 1
ATOM 904 O O . THR A 1 111 ? -4.489 -6.300 15.369 1.00 89.50 111 THR A O 1
ATOM 907 N N . ASP A 1 112 ? -2.791 -5.131 16.294 1.00 90.44 112 ASP A N 1
ATOM 908 C CA . ASP A 1 112 ? -2.228 -6.187 17.145 1.00 90.44 112 ASP A CA 1
ATOM 909 C C . ASP A 1 112 ? -1.967 -7.497 16.374 1.00 90.44 112 ASP A C 1
ATOM 911 O O . ASP A 1 112 ? -1.998 -8.600 16.919 1.00 90.44 112 ASP A O 1
ATOM 915 N N . THR A 1 113 ? -1.726 -7.375 15.067 1.00 89.06 113 THR A N 1
ATOM 916 C CA . THR A 1 113 ? -1.577 -8.484 14.128 1.00 89.06 113 THR A CA 1
ATOM 917 C C . THR A 1 113 ? -0.260 -8.317 13.391 1.00 89.06 113 THR A C 1
ATOM 919 O O . THR A 1 113 ? 0.061 -7.223 12.929 1.00 89.06 113 THR A O 1
ATOM 922 N N . LYS A 1 114 ? 0.506 -9.406 13.269 1.00 86.69 114 LYS A N 1
ATOM 923 C CA . LYS A 1 114 ? 1.749 -9.410 12.494 1.00 86.69 114 LYS A CA 1
ATOM 924 C C . LYS A 1 114 ? 1.428 -9.287 11.005 1.00 86.69 114 LYS A C 1
ATOM 926 O O . LYS A 1 114 ? 0.603 -10.042 10.493 1.00 86.69 114 LYS A O 1
ATOM 931 N N . ILE A 1 115 ? 2.072 -8.345 10.327 1.00 83.69 115 ILE A N 1
ATOM 932 C CA . ILE A 1 115 ? 1.870 -8.063 8.905 1.00 83.69 115 ILE A CA 1
ATOM 933 C C . ILE A 1 115 ? 3.159 -8.400 8.173 1.00 83.69 115 ILE A C 1
ATOM 935 O O . ILE A 1 115 ? 4.177 -7.737 8.363 1.00 83.69 115 ILE A O 1
ATOM 939 N N . ASP A 1 116 ? 3.100 -9.413 7.319 1.00 80.62 116 ASP A N 1
ATOM 940 C CA . ASP A 1 116 ? 4.206 -9.795 6.446 1.00 80.62 116 ASP A CA 1
ATOM 941 C C . ASP A 1 116 ? 4.025 -9.127 5.070 1.00 80.62 116 ASP A C 1
ATOM 943 O O . ASP A 1 116 ? 2.895 -8.917 4.612 1.00 80.62 116 ASP A O 1
ATOM 947 N N . TYR A 1 117 ? 5.123 -8.749 4.406 1.00 73.75 117 TYR A N 1
ATOM 948 C CA . TYR A 1 117 ? 5.033 -8.132 3.082 1.00 73.75 117 TYR A CA 1
ATOM 949 C C . TYR A 1 117 ? 4.498 -9.122 2.044 1.00 73.75 117 TYR A C 1
ATOM 951 O O . TYR A 1 117 ? 4.858 -10.301 2.006 1.00 73.75 117 TYR A O 1
ATOM 959 N N . LEU A 1 118 ? 3.657 -8.619 1.140 1.00 66.12 118 LEU A N 1
ATOM 960 C CA . LEU A 1 118 ? 3.172 -9.402 0.010 1.00 66.12 118 LEU A CA 1
ATOM 961 C C . LEU A 1 118 ? 4.364 -9.799 -0.879 1.00 66.12 118 LEU A C 1
ATOM 963 O O . LEU A 1 118 ? 5.154 -8.941 -1.267 1.00 66.12 118 LEU A O 1
ATOM 967 N N . TYR A 1 119 ? 4.466 -11.089 -1.212 1.00 60.88 119 TYR A N 1
ATOM 968 C CA . TYR A 1 119 ? 5.547 -11.695 -2.006 1.00 60.88 119 TYR A CA 1
ATOM 969 C C . TYR A 1 119 ? 6.914 -11.824 -1.327 1.00 60.88 119 TYR A C 1
ATOM 971 O O . TYR A 1 119 ? 7.866 -12.226 -1.992 1.00 60.88 119 TYR A O 1
ATOM 979 N N . GLU A 1 120 ? 7.042 -11.577 -0.022 1.00 61.34 120 GLU A N 1
ATOM 980 C CA . GLU A 1 120 ? 8.300 -11.858 0.684 1.00 61.34 120 GLU A CA 1
ATOM 981 C C . GLU A 1 120 ? 8.704 -13.334 0.569 1.00 61.34 120 GLU A C 1
ATOM 983 O O . GLU A 1 120 ? 9.867 -13.654 0.329 1.00 61.34 120 GLU A O 1
ATOM 988 N N . ASP A 1 121 ? 7.731 -14.236 0.679 1.00 63.03 121 ASP A N 1
ATOM 989 C CA . ASP A 1 121 ? 7.956 -15.676 0.560 1.00 63.03 121 ASP A CA 1
ATOM 990 C C . ASP A 1 121 ? 8.295 -16.090 -0.874 1.00 63.03 121 ASP A C 1
ATOM 992 O O . ASP A 1 121 ? 9.154 -16.945 -1.090 1.00 63.03 121 ASP A O 1
ATOM 996 N N . GLU A 1 122 ? 7.681 -15.447 -1.869 1.00 65.12 122 GLU A N 1
ATOM 997 C CA . GLU A 1 122 ? 7.973 -15.693 -3.283 1.00 65.12 122 GLU A CA 1
ATOM 998 C C . GLU A 1 122 ? 9.345 -15.137 -3.684 1.00 65.12 122 GLU A C 1
ATOM 1000 O O . GLU A 1 122 ? 10.090 -15.813 -4.392 1.00 65.12 122 GLU A O 1
ATOM 1005 N N . MET A 1 123 ? 9.730 -13.965 -3.170 1.00 58.16 123 MET A N 1
ATOM 1006 C CA . MET A 1 123 ? 11.073 -13.388 -3.297 1.00 58.16 123 MET A CA 1
ATOM 1007 C C . MET A 1 123 ? 12.123 -14.287 -2.643 1.00 58.16 123 MET A C 1
ATOM 1009 O O . MET A 1 123 ? 13.126 -14.615 -3.275 1.00 58.16 123 MET A O 1
ATOM 1013 N N . LYS A 1 124 ? 11.887 -14.747 -1.406 1.00 67.56 124 LYS A N 1
ATOM 1014 C CA . LYS A 1 124 ? 12.777 -15.686 -0.700 1.00 67.56 124 LYS A CA 1
ATOM 1015 C C . LYS A 1 124 ? 12.899 -17.008 -1.462 1.00 67.56 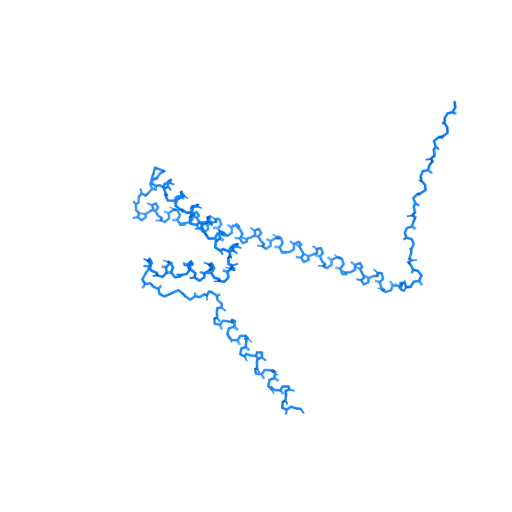124 LYS A C 1
ATOM 1017 O O . LYS A 1 124 ? 14.004 -17.529 -1.609 1.00 67.56 124 LYS A O 1
ATOM 1022 N N . ALA A 1 125 ? 11.795 -17.533 -1.996 1.00 73.88 125 ALA A N 1
ATOM 1023 C CA . ALA A 1 125 ? 11.789 -18.754 -2.797 1.00 73.88 125 ALA A CA 1
ATOM 1024 C C . ALA A 1 125 ? 12.519 -18.580 -4.139 1.00 73.88 125 ALA A C 1
ATOM 1026 O O . ALA A 1 125 ? 13.295 -19.451 -4.531 1.00 73.88 125 ALA A O 1
ATOM 1027 N N . ALA A 1 126 ? 12.313 -17.460 -4.835 1.00 69.94 126 ALA A N 1
ATOM 1028 C CA . ALA A 1 126 ? 13.009 -17.138 -6.077 1.00 69.94 126 ALA A CA 1
ATOM 1029 C C . ALA A 1 126 ? 14.513 -16.937 -5.845 1.00 69.94 126 ALA A C 1
ATOM 1031 O O . ALA A 1 126 ? 15.327 -17.483 -6.587 1.00 69.94 126 ALA A O 1
ATOM 1032 N N . HIS A 1 127 ? 14.888 -16.228 -4.779 1.00 66.38 127 HIS A N 1
ATOM 1033 C CA . HIS A 1 127 ? 16.281 -16.021 -4.396 1.00 66.38 127 HIS A CA 1
ATOM 1034 C C . HIS A 1 127 ? 16.974 -17.340 -4.036 1.00 66.38 127 HIS A C 1
ATOM 1036 O O . HIS A 1 127 ? 18.085 -17.600 -4.489 1.00 66.38 127 HIS A O 1
ATOM 1042 N N . LYS A 1 128 ? 16.292 -18.222 -3.295 1.00 81.81 128 LYS A N 1
ATOM 1043 C CA . LYS A 1 128 ? 16.796 -19.563 -2.983 1.00 81.81 128 LYS A CA 1
ATOM 1044 C C . LYS A 1 128 ? 17.037 -20.396 -4.247 1.00 81.81 128 LYS A C 1
ATOM 1046 O O . LYS A 1 128 ? 18.118 -20.955 -4.390 1.00 81.81 128 LYS A O 1
ATOM 1051 N N . ARG A 1 129 ? 16.082 -20.413 -5.185 1.00 81.25 129 ARG A N 1
ATOM 1052 C CA . ARG A 1 129 ? 16.226 -21.108 -6.481 1.00 81.25 129 ARG A CA 1
ATOM 1053 C C . ARG A 1 129 ? 17.389 -20.558 -7.309 1.00 81.25 129 ARG A C 1
ATOM 1055 O O . ARG A 1 129 ? 18.112 -21.330 -7.923 1.00 81.25 129 ARG A O 1
ATOM 1062 N N . TYR A 1 130 ? 17.586 -19.240 -7.311 1.00 77.69 130 TYR A N 1
ATOM 1063 C CA . TYR A 1 130 ? 18.726 -18.608 -7.978 1.00 77.69 130 TYR A CA 1
ATOM 1064 C C . TYR A 1 130 ? 20.063 -19.046 -7.359 1.00 77.69 130 TYR A C 1
ATOM 1066 O O . TYR A 1 130 ? 20.979 -19.419 -8.081 1.00 77.69 130 TYR A O 1
ATOM 1074 N N . LEU A 1 131 ? 20.172 -19.057 -6.027 1.00 80.31 131 LEU A N 1
ATOM 1075 C CA . LEU A 1 131 ? 21.388 -19.502 -5.337 1.00 80.31 131 LEU A CA 1
ATOM 1076 C C . LEU A 1 131 ? 21.690 -20.990 -5.567 1.00 80.31 131 LEU A C 1
ATOM 1078 O O . LEU A 1 131 ? 22.856 -21.357 -5.675 1.00 80.31 131 LEU A O 1
ATOM 1082 N N . GLU A 1 132 ? 20.663 -21.838 -5.643 1.00 82.12 132 GLU A N 1
ATOM 1083 C CA . GLU A 1 132 ? 20.807 -23.257 -5.995 1.00 82.12 132 GLU A CA 1
ATOM 1084 C C . GLU A 1 132 ? 21.342 -23.419 -7.427 1.00 82.12 132 GLU A C 1
ATOM 1086 O O . GLU A 1 132 ? 22.324 -24.129 -7.625 1.00 82.12 132 GLU A O 1
ATOM 1091 N N . GLN A 1 133 ? 20.806 -22.668 -8.395 1.00 74.44 133 GLN A N 1
ATOM 1092 C CA . GLN A 1 133 ? 21.302 -22.665 -9.779 1.00 74.44 133 GLN A CA 1
ATOM 1093 C C . GLN A 1 133 ? 22.748 -22.166 -9.897 1.00 74.44 133 GLN A C 1
ATOM 1095 O O . GLN A 1 133 ? 23.529 -22.709 -10.670 1.00 74.44 133 GLN A O 1
ATOM 1100 N N . VAL A 1 134 ? 23.127 -21.134 -9.136 1.00 76.38 134 VAL A N 1
ATOM 1101 C CA .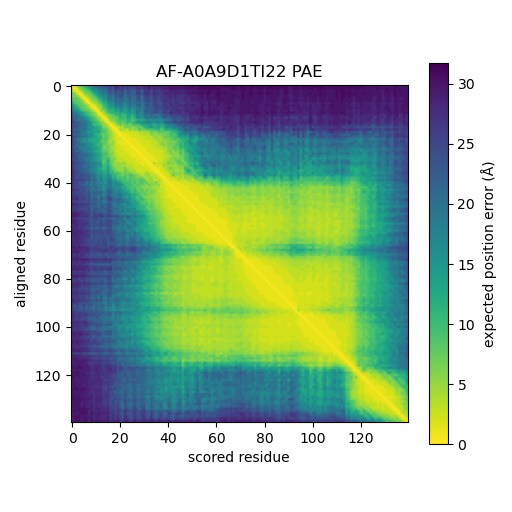 VAL A 1 134 ? 24.505 -20.613 -9.142 1.00 76.38 134 VAL A CA 1
ATOM 1102 C C . VAL A 1 134 ? 25.486 -21.641 -8.573 1.00 76.38 134 VAL A C 1
ATOM 1104 O O . VAL A 1 134 ? 26.552 -21.829 -9.149 1.00 76.38 134 VAL A O 1
ATOM 1107 N N . LYS A 1 135 ? 25.114 -22.355 -7.502 1.00 71.00 135 LYS A N 1
ATOM 1108 C CA . LYS A 1 135 ? 25.944 -23.432 -6.935 1.00 71.00 135 LYS A CA 1
ATOM 1109 C C . LYS A 1 135 ? 26.106 -24.613 -7.889 1.00 71.00 135 LYS A C 1
ATOM 1111 O O . LYS A 1 135 ? 27.215 -25.107 -8.046 1.00 71.00 135 LYS A O 1
ATOM 1116 N N . GLU A 1 136 ? 25.035 -25.018 -8.568 1.00 66.94 136 GLU A N 1
ATOM 1117 C CA . GLU A 1 136 ? 25.091 -26.066 -9.598 1.00 66.94 136 GLU A CA 1
ATOM 1118 C C . GLU A 1 136 ? 25.999 -25.685 -10.781 1.00 66.94 136 GLU A C 1
ATOM 1120 O O . GLU A 1 136 ? 26.573 -26.561 -11.421 1.00 66.94 136 GLU A O 1
ATOM 1125 N N . HIS A 1 137 ? 26.162 -24.388 -11.061 1.00 61.94 137 HIS A N 1
ATOM 1126 C CA . HIS A 1 137 ? 27.062 -23.882 -12.098 1.00 61.94 137 HIS A CA 1
ATOM 1127 C C . HIS A 1 137 ? 28.517 -23.672 -11.640 1.00 61.94 137 HIS A C 1
ATOM 1129 O O . HIS A 1 137 ? 29.390 -23.595 -12.500 1.00 61.94 137 HIS A O 1
ATOM 1135 N N . GLU A 1 138 ? 28.791 -23.571 -10.335 1.00 55.69 138 GLU A N 1
ATOM 1136 C CA . GLU A 1 138 ? 30.155 -23.477 -9.779 1.00 55.69 138 GLU A CA 1
ATOM 1137 C C . GLU A 1 138 ? 30.794 -24.852 -9.502 1.00 55.69 138 GLU A C 1
ATOM 1139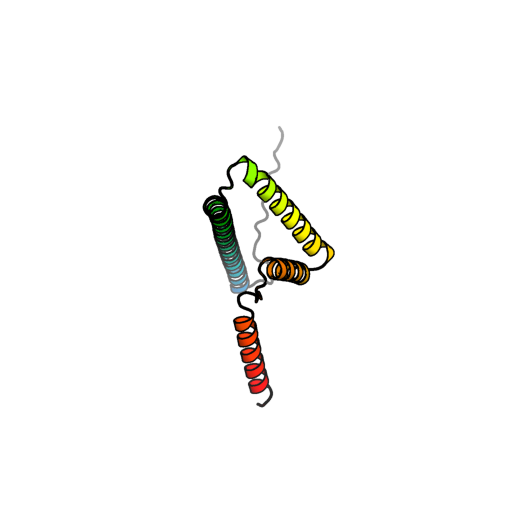 O O . GLU A 1 138 ? 32.015 -24.943 -9.391 1.00 55.69 138 GLU A O 1
ATOM 1144 N N . GLU A 1 139 ? 29.997 -25.923 -9.406 1.00 53.75 139 GLU A N 1
ATOM 1145 C CA . GLU A 1 139 ? 30.471 -27.300 -9.173 1.00 53.75 139 GLU A CA 1
ATOM 1146 C C . GLU A 1 139 ? 30.732 -28.113 -10.468 1.00 53.75 139 GLU A C 1
ATOM 1148 O O . GLU A 1 139 ? 31.026 -29.309 -10.392 1.00 53.75 139 GLU A O 1
ATOM 1153 N N . VAL A 1 140 ? 30.670 -27.474 -11.647 1.00 49.75 140 VAL A N 1
ATO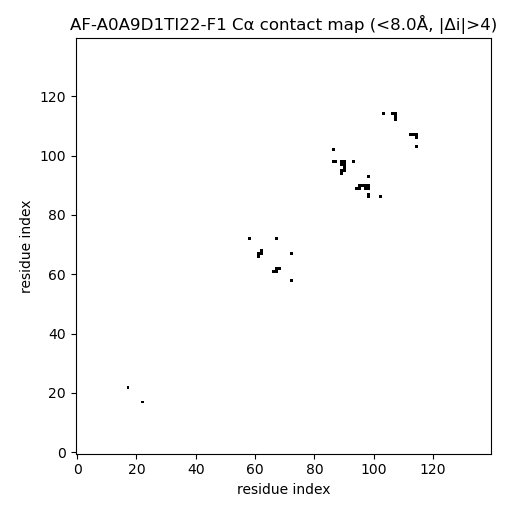M 1154 C CA . VAL A 1 140 ? 30.999 -28.048 -12.976 1.00 49.75 140 VAL A CA 1
ATOM 1155 C C . VAL A 1 140 ? 32.240 -27.382 -13.559 1.00 49.75 140 VAL A C 1
ATOM 1157 O O . VAL A 1 140 ? 33.114 -28.125 -14.064 1.00 49.75 140 VAL A O 1
#

Sequence (140 aa):
MSKSKKRKFKHHGRSARMTLMDELTKRKLVYEGVEKTSTDIALKIKIDRSNQKALWLAIVAVNDAYGFGSKRIQPFINSLLSISKEYQKMKTDNDEEYADEKLRMKVEQITDTKIDYLYEDEMKAAHKRYLEQVKEHEEV

Secondary structure (DSSP, 8-state):
---------------TT--HHHHHHHHHHHHHHHHHHHHHHHHHHHHHHHHHHHHHHHHHHHHHHH---HHHHHHHHHHHHHHHHHHHHHHHHS-HHHHHHHHHHHHHHHHTS--PPTTHHHHHHHHHHHHHHHHHHH--

Radius of gyration: 27.29 Å; Cα contacts (8 Å, |Δi|>4): 24; chains: 1; bounding box: 53×71×72 Å

pLDDT: mean 80.04, std 13.84, range [38.28, 95.19]

Foldseek 3Di:
DDDDDDDDDPDPDDDPPADPVNVVVVVVVVVVVVVVVVVVVVVVVVVVVVVVVVVVVVVVVCCVPPVQDPVNVVVVVVVVVVLVVVLVVCCVVPNNVRSVVVVQVVVCVVVVDHDDDPCPVVVVVVVVVVVVVVVVVVVD

Solvent-accessible surface area (backbone atoms only — not comparable to full-atom values): 8265 Å² total; per-residue (Å²): 139,84,83,81,81,82,80,79,80,79,78,87,66,81,57,100,84,61,51,80,61,57,54,52,50,53,51,51,52,50,51,54,50,53,51,51,54,50,51,51,53,53,49,48,54,51,50,53,54,50,53,54,49,52,52,52,52,50,53,50,52,45,25,72,76,68,63,46,47,79,81,59,42,49,60,52,53,53,49,52,52,49,53,51,51,50,43,56,46,39,32,67,78,61,38,60,70,57,30,50,51,54,49,49,54,54,50,24,72,74,65,80,42,92,79,78,66,88,59,52,67,57,50,53,50,53,52,50,52,50,55,52,53,52,51,64,64,72,78,109

Organism: NCBI:txid2838518